Protein AF-A0A638WMM3-F1 (afdb_monomer_lite)

Secondary structure (DSSP, 8-state):
---EEEEEEEEESS-EEEEEEETTT--EEEE--S-EETTEEEEEE-S--SSEEEEEEEPTT---EEEEEEEEEE-

Foldseek 3Di:
DQWKKKKKWAKDWDDKWKWKAAPVPRDIDTDPDPDPDPRMDIDIGNGDRPDMDMDIDDDPPIPMDTDDMDMDIGD

Sequence (75 aa):
GRGWYSLKINAHGDQYEALIFSYITGKKIKMSENKYKNGSYIFEINEDMPSAEIQLFAQKDSNVCFESYSLQHIK

Organism: Salmonella newport (NCBI:txid108619)

Structure (mmCIF, N/CA/C/O backbone):
data_AF-A0A638WMM3-F1
#
_entry.id   AF-A0A638WMM3-F1
#
loop_
_atom_site.group_PDB
_atom_site.id
_atom_site.type_symbol
_atom_site.label_atom_id
_atom_site.label_alt_id
_atom_site.label_comp_id
_atom_site.label_asym_id
_atom_site.label_entity_id
_atom_site.label_seq_id
_atom_site.pdbx_PD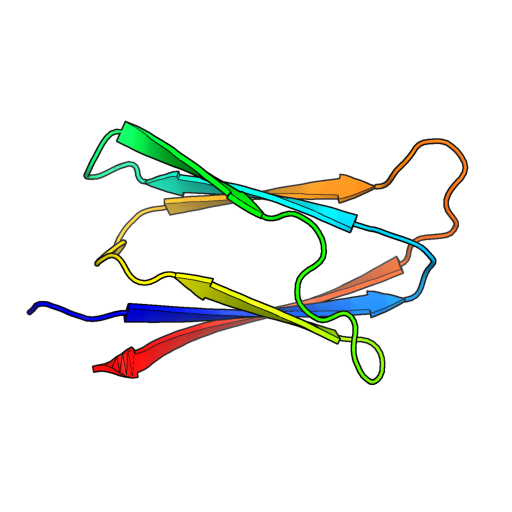B_ins_code
_atom_site.Cartn_x
_atom_site.Cartn_y
_atom_site.Cartn_z
_atom_site.occupancy
_atom_site.B_iso_or_equiv
_atom_site.auth_seq_id
_atom_site.auth_comp_id
_atom_site.auth_asym_id
_atom_site.auth_atom_id
_atom_site.pdbx_PDB_model_num
ATOM 1 N N . GLY A 1 1 ? 11.762 0.412 -17.155 1.00 48.78 1 GLY A N 1
ATOM 2 C CA . GLY A 1 1 ? 11.096 1.404 -18.025 1.00 48.78 1 GLY A CA 1
ATOM 3 C C . GLY A 1 1 ? 10.241 2.243 -17.114 1.00 48.78 1 GLY A C 1
ATOM 4 O O . GLY A 1 1 ? 9.760 1.670 -16.154 1.00 48.78 1 GLY A O 1
ATOM 5 N N . ARG A 1 2 ? 10.119 3.559 -17.333 1.00 60.28 2 ARG A N 1
ATOM 6 C CA . ARG A 1 2 ? 9.281 4.399 -16.461 1.00 60.28 2 ARG A CA 1
ATOM 7 C C . ARG A 1 2 ? 7.874 3.810 -16.439 1.00 60.28 2 ARG A C 1
ATOM 9 O O . ARG A 1 2 ? 7.251 3.846 -17.490 1.00 60.28 2 ARG A O 1
ATOM 16 N N . GLY A 1 3 ? 7.455 3.298 -15.288 1.00 69.94 3 GLY A N 1
ATOM 17 C CA . GLY A 1 3 ? 6.139 2.716 -15.101 1.00 69.94 3 GLY A CA 1
ATOM 18 C C . GLY A 1 3 ? 5.575 3.031 -13.732 1.00 69.94 3 GLY A C 1
ATOM 19 O O . GLY A 1 3 ? 6.308 3.409 -12.815 1.00 69.94 3 GLY A O 1
ATOM 20 N N . TRP A 1 4 ? 4.255 2.982 -13.629 1.00 83.56 4 TRP A N 1
ATOM 21 C CA . TRP A 1 4 ? 3.507 3.267 -12.410 1.00 83.56 4 TRP A CA 1
ATOM 22 C C . TRP A 1 4 ? 2.931 1.971 -11.851 1.00 83.56 4 TRP A C 1
ATOM 24 O O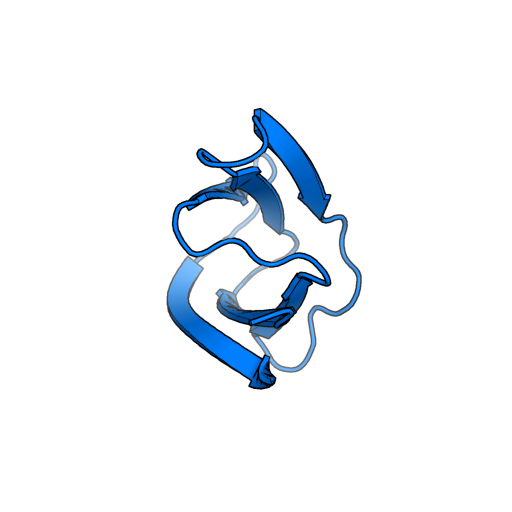 . TRP A 1 4 ? 2.894 0.941 -12.522 1.00 83.56 4 TRP A O 1
ATOM 34 N N . TYR A 1 5 ? 2.484 1.991 -10.602 1.00 83.94 5 TYR A N 1
ATOM 35 C CA . TYR A 1 5 ? 1.878 0.821 -9.975 1.00 83.94 5 TYR A CA 1
ATOM 36 C C . TYR A 1 5 ? 0.504 1.181 -9.422 1.00 83.94 5 TYR A C 1
ATOM 38 O O . TYR A 1 5 ? 0.338 2.214 -8.782 1.00 83.94 5 TYR A O 1
ATOM 46 N N . SER A 1 6 ? -0.483 0.317 -9.641 1.00 85.75 6 SER A N 1
ATOM 47 C CA . SER A 1 6 ? -1.770 0.392 -8.951 1.00 85.75 6 SER A CA 1
ATOM 48 C C . SER A 1 6 ? -1.804 -0.658 -7.856 1.00 85.75 6 SER A C 1
ATOM 50 O O . SER A 1 6 ? -1.758 -1.860 -8.128 1.00 85.75 6 SER A O 1
ATOM 52 N N . LEU A 1 7 ? -1.914 -0.198 -6.618 1.00 84.00 7 LEU A N 1
ATOM 53 C CA . LEU A 1 7 ? -2.126 -1.024 -5.443 1.00 84.00 7 LEU A CA 1
ATOM 54 C C . LEU A 1 7 ? -3.605 -0.956 -5.060 1.00 84.00 7 LEU A C 1
ATOM 56 O O . LEU A 1 7 ? -4.123 0.100 -4.710 1.00 84.00 7 LEU A O 1
ATOM 60 N N . LYS A 1 8 ? -4.285 -2.098 -5.099 1.00 86.69 8 LYS A N 1
ATOM 61 C CA . LYS A 1 8 ? -5.647 -2.248 -4.583 1.00 86.69 8 LYS A CA 1
ATOM 62 C C . LYS A 1 8 ? -5.608 -3.073 -3.306 1.00 86.69 8 LYS A C 1
ATOM 64 O O . LYS A 1 8 ? -4.984 -4.131 -3.279 1.00 86.69 8 LYS A O 1
ATOM 69 N N . ILE A 1 9 ? -6.292 -2.604 -2.272 1.00 83.25 9 ILE A N 1
ATOM 70 C CA . ILE A 1 9 ? -6.390 -3.260 -0.969 1.00 83.25 9 ILE A CA 1
ATOM 71 C C . ILE A 1 9 ? -7.870 -3.430 -0.657 1.00 83.25 9 ILE A C 1
ATOM 73 O O . ILE A 1 9 ? -8.602 -2.446 -0.584 1.00 83.25 9 ILE A O 1
ATOM 77 N N . ASN A 1 10 ? -8.315 -4.673 -0.519 1.00 82.44 10 ASN A N 1
ATOM 78 C CA . ASN A 1 10 ? -9.674 -4.999 -0.108 1.00 82.44 10 ASN A CA 1
ATOM 79 C C . ASN A 1 10 ? -9.685 -5.163 1.405 1.00 82.44 10 ASN A C 1
ATOM 81 O O . ASN A 1 10 ? -8.933 -5.975 1.958 1.00 82.44 10 ASN A O 1
ATOM 85 N N . ALA A 1 11 ? -10.506 -4.356 2.058 1.00 78.31 11 ALA A N 1
ATOM 86 C CA . ALA A 1 11 ? -10.677 -4.406 3.492 1.00 78.31 11 ALA A CA 1
ATOM 87 C C . ALA A 1 11 ? -12.028 -3.800 3.874 1.00 78.31 11 ALA A C 1
ATOM 89 O O . ALA A 1 11 ? -12.524 -2.890 3.208 1.00 78.31 11 ALA A O 1
ATOM 90 N N . HIS A 1 12 ? -12.594 -4.280 4.973 1.00 75.44 12 HIS A N 1
ATOM 91 C CA . HIS A 1 12 ? -13.813 -3.739 5.565 1.00 75.44 12 HIS A CA 1
ATOM 92 C C . HIS A 1 12 ? -13.480 -2.914 6.811 1.00 75.44 12 HIS A C 1
ATOM 94 O O . HIS A 1 12 ? -12.527 -3.239 7.519 1.00 75.44 12 HIS A O 1
ATOM 100 N N . GLY A 1 13 ? -14.264 -1.866 7.079 1.00 68.38 13 GLY A N 1
ATOM 101 C CA . GLY A 1 13 ? -14.100 -1.003 8.252 1.00 68.38 13 GLY A CA 1
ATOM 102 C C . GLY A 1 13 ? -13.878 0.469 7.917 1.00 68.38 13 GLY A C 1
ATOM 103 O O . GLY A 1 13 ? -13.860 0.852 6.746 1.00 68.38 13 GLY A O 1
ATOM 104 N N . ASP A 1 14 ? -13.730 1.269 8.974 1.00 66.56 14 ASP A N 1
ATOM 105 C CA . ASP A 1 14 ? -13.856 2.725 8.910 1.00 66.56 14 ASP A CA 1
ATOM 106 C C . ASP A 1 14 ? -12.706 3.395 8.147 1.00 66.56 14 ASP A C 1
ATOM 108 O O . ASP A 1 14 ? -12.985 4.103 7.184 1.00 66.56 14 ASP A O 1
ATOM 112 N N . GLN A 1 15 ? -11.433 3.182 8.524 1.00 71.00 15 GLN A N 1
ATOM 113 C CA . GLN A 1 15 ? -10.294 3.891 7.911 1.00 71.00 15 GLN A CA 1
ATOM 114 C C . GLN A 1 15 ? -8.958 3.130 8.051 1.00 71.00 15 GLN A C 1
ATOM 116 O O . GLN A 1 15 ? -8.569 2.732 9.152 1.00 71.00 15 GLN A O 1
ATOM 121 N N . TYR A 1 16 ? -8.216 2.994 6.945 1.00 74.25 16 TYR A N 1
ATOM 122 C CA . TYR A 1 16 ? -6.810 2.565 6.928 1.00 74.25 16 TYR A CA 1
ATOM 123 C C . TYR A 1 16 ? -5.889 3.703 6.482 1.00 74.25 16 TYR A C 1
ATOM 125 O O . TYR A 1 16 ? -6.182 4.415 5.520 1.00 74.25 16 TYR A O 1
ATOM 133 N N . GLU A 1 17 ? -4.720 3.808 7.110 1.00 79.50 17 GLU A N 1
ATOM 134 C CA . GLU A 1 17 ? -3.584 4.550 6.562 1.00 79.50 17 GLU A CA 1
ATOM 135 C C . GLU A 1 17 ? -2.611 3.579 5.888 1.00 79.50 17 GLU A C 1
ATOM 137 O O . GLU A 1 17 ? -2.319 2.510 6.424 1.00 79.50 17 GLU A O 1
ATOM 142 N N . ALA A 1 18 ? -2.073 3.956 4.727 1.00 81.06 18 ALA A N 1
ATOM 143 C CA . ALA A 1 18 ? -1.028 3.187 4.059 1.00 81.06 18 ALA A CA 1
ATOM 144 C C . ALA A 1 18 ? 0.273 3.994 3.973 1.00 81.06 18 ALA A C 1
ATOM 146 O O . ALA A 1 18 ? 0.267 5.187 3.652 1.00 81.06 18 ALA A O 1
ATOM 147 N N . LEU A 1 19 ? 1.399 3.332 4.231 1.00 87.06 19 LEU A N 1
ATOM 148 C CA . LEU A 1 19 ? 2.739 3.859 3.995 1.00 87.06 19 LEU A CA 1
ATOM 149 C C . LEU A 1 19 ? 3.462 2.949 3.009 1.00 87.06 19 LEU A C 1
ATOM 151 O O . LEU A 1 19 ? 3.536 1.741 3.213 1.00 87.06 19 LEU A O 1
ATOM 155 N N . ILE A 1 20 ? 4.015 3.544 1.958 1.00 85.94 20 ILE A N 1
ATOM 156 C CA . ILE A 1 20 ? 4.787 2.828 0.945 1.00 85.94 20 ILE A CA 1
ATOM 157 C C . ILE A 1 20 ? 6.227 3.316 1.01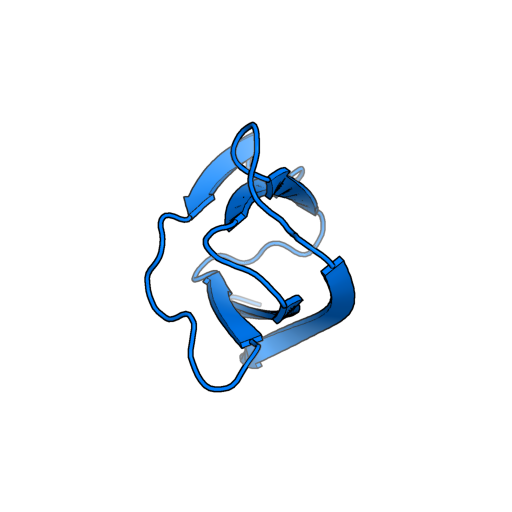2 1.00 85.94 20 ILE A C 1
ATOM 159 O O . ILE A 1 20 ? 6.481 4.519 0.933 1.00 85.94 20 ILE A O 1
ATOM 163 N N . PHE A 1 21 ? 7.169 2.391 1.165 1.00 87.81 21 PHE A N 1
ATOM 164 C CA . PHE A 1 21 ? 8.599 2.670 1.181 1.00 87.81 21 PHE A CA 1
ATOM 165 C C . PHE A 1 21 ? 9.284 2.000 -0.006 1.00 87.81 21 PHE A C 1
ATOM 167 O O . PHE A 1 21 ? 9.214 0.785 -0.153 1.00 87.81 21 PHE A O 1
ATOM 174 N N . SER A 1 22 ? 9.970 2.779 -0.843 1.00 85.56 22 SER A N 1
ATOM 175 C CA . SER A 1 22 ? 10.764 2.246 -1.955 1.00 85.56 22 SER A CA 1
ATOM 176 C C . SER A 1 22 ? 12.176 1.912 -1.490 1.00 85.56 22 SER A C 1
ATOM 178 O O . SER A 1 22 ? 12.912 2.800 -1.058 1.00 85.56 22 SER A O 1
ATOM 180 N N . TYR A 1 23 ? 12.601 0.659 -1.661 1.00 86.00 23 TYR A N 1
ATOM 181 C CA . TYR A 1 23 ? 13.987 0.264 -1.393 1.00 86.00 23 TYR A CA 1
ATOM 182 C C . TYR A 1 23 ? 14.962 0.777 -2.462 1.00 86.00 23 TYR A C 1
ATOM 184 O O . TYR A 1 23 ? 16.162 0.843 -2.215 1.00 86.00 23 TYR A O 1
ATOM 192 N N . ILE A 1 24 ? 14.458 1.157 -3.642 1.00 84.38 24 ILE A N 1
ATOM 193 C CA . ILE A 1 24 ? 15.280 1.674 -4.744 1.00 84.38 24 ILE A CA 1
ATOM 194 C C . ILE A 1 24 ? 15.610 3.153 -4.539 1.00 84.38 24 ILE A C 1
ATOM 196 O O . ILE A 1 24 ? 16.751 3.565 -4.728 1.00 84.38 24 ILE A O 1
ATOM 200 N N . THR A 1 25 ? 14.613 3.962 -4.170 1.00 83.56 25 THR A N 1
ATOM 201 C CA . THR A 1 25 ? 14.771 5.423 -4.054 1.00 83.56 25 THR A CA 1
ATOM 202 C C . THR A 1 25 ? 14.893 5.907 -2.610 1.00 83.56 25 THR A C 1
ATOM 204 O O . THR A 1 25 ? 15.211 7.073 -2.392 1.00 83.56 25 THR A O 1
ATOM 207 N N . GLY A 1 26 ? 14.605 5.055 -1.619 1.00 86.19 26 GLY A N 1
ATOM 208 C CA . GLY A 1 26 ? 14.533 5.432 -0.204 1.00 86.19 26 GLY A CA 1
ATOM 209 C C . GLY A 1 26 ? 13.359 6.360 0.133 1.00 86.19 26 GLY A C 1
ATOM 210 O O . GLY A 1 26 ? 13.279 6.881 1.247 1.00 86.19 26 GLY A O 1
ATOM 211 N N . LYS A 1 27 ? 12.450 6.607 -0.817 1.00 84.56 27 LYS A N 1
ATOM 212 C CA . LYS A 1 27 ? 11.308 7.503 -0.621 1.00 84.56 27 LYS A CA 1
ATOM 213 C C . LYS A 1 27 ? 10.189 6.824 0.158 1.00 84.56 27 LYS A C 1
ATOM 215 O O . LYS A 1 27 ? 9.922 5.635 -0.013 1.00 84.56 27 LYS A O 1
ATOM 220 N N . LYS A 1 28 ? 9.502 7.628 0.972 1.00 86.94 28 LYS A N 1
ATOM 221 C CA . LYS A 1 28 ? 8.283 7.261 1.697 1.00 86.94 28 LYS A CA 1
ATOM 222 C C . LYS A 1 28 ? 7.100 8.018 1.116 1.00 86.94 28 LYS A C 1
ATOM 224 O O . LYS A 1 28 ? 7.145 9.242 1.025 1.00 86.94 28 LYS A O 1
ATOM 229 N N . ILE A 1 29 ? 6.040 7.298 0.777 1.00 81.56 29 ILE A N 1
ATOM 230 C CA . ILE A 1 29 ? 4.774 7.869 0.327 1.00 81.56 29 ILE A CA 1
ATOM 231 C C . ILE A 1 29 ? 3.718 7.514 1.367 1.00 81.56 29 ILE A C 1
ATOM 233 O O . ILE A 1 29 ? 3.343 6.350 1.506 1.00 81.56 29 ILE A O 1
ATOM 237 N N . LYS A 1 30 ? 3.260 8.521 2.119 1.00 81.81 30 LYS A N 1
ATOM 238 C CA . LYS A 1 30 ? 2.096 8.381 2.996 1.00 81.81 30 LYS A CA 1
ATOM 239 C C . LYS A 1 30 ? 0.845 8.571 2.150 1.00 81.81 30 LYS A C 1
ATOM 241 O O . LYS A 1 30 ? 0.714 9.585 1.469 1.00 81.81 30 LYS A O 1
ATOM 246 N N . MET A 1 31 ? -0.060 7.603 2.190 1.00 73.69 31 MET A N 1
ATOM 247 C CA . MET A 1 31 ? -1.305 7.653 1.441 1.00 73.69 31 MET A CA 1
ATOM 248 C C . MET A 1 31 ? -2.468 7.851 2.403 1.00 73.69 31 MET A C 1
ATOM 250 O O . MET A 1 31 ? -2.856 6.946 3.139 1.00 73.69 31 MET A O 1
ATOM 254 N N . SER A 1 32 ? -2.995 9.071 2.402 1.00 64.06 32 SER A N 1
ATOM 255 C CA . SER A 1 32 ? -4.205 9.454 3.121 1.00 64.06 32 SER A CA 1
ATOM 256 C C . SER A 1 32 ? -5.410 9.377 2.177 1.00 64.06 32 SER A C 1
ATOM 258 O O . SER A 1 32 ? -5.470 10.099 1.184 1.00 64.06 32 SER A O 1
ATOM 260 N N . GLU A 1 33 ? -6.324 8.455 2.483 1.00 58.81 33 GLU A N 1
ATOM 261 C CA . GLU A 1 33 ? -7.767 8.441 2.172 1.00 58.81 33 GLU A CA 1
ATOM 262 C C . GLU A 1 33 ? -8.285 8.798 0.773 1.00 58.81 33 GLU A C 1
ATOM 264 O O . GLU A 1 33 ? -9.450 9.165 0.643 1.00 58.81 33 GLU A O 1
ATOM 269 N N . ASN A 1 34 ? -7.515 8.676 -0.309 1.00 52.28 34 ASN A N 1
ATOM 270 C CA . ASN A 1 34 ? -8.054 9.251 -1.540 1.00 52.28 34 ASN A CA 1
ATOM 271 C C . ASN A 1 34 ? -9.303 8.552 -2.099 1.00 52.28 34 ASN A C 1
ATOM 273 O O . ASN A 1 34 ? -10.127 9.278 -2.644 1.00 52.28 34 ASN A O 1
ATOM 277 N N . LYS A 1 35 ? -9.529 7.231 -1.951 1.00 56.59 35 LYS A N 1
ATOM 278 C CA . LYS A 1 35 ? -10.793 6.581 -2.390 1.00 56.59 35 LYS A CA 1
ATOM 279 C C . LYS A 1 35 ? -11.057 5.237 -1.686 1.00 56.59 35 LYS A C 1
ATOM 281 O O . 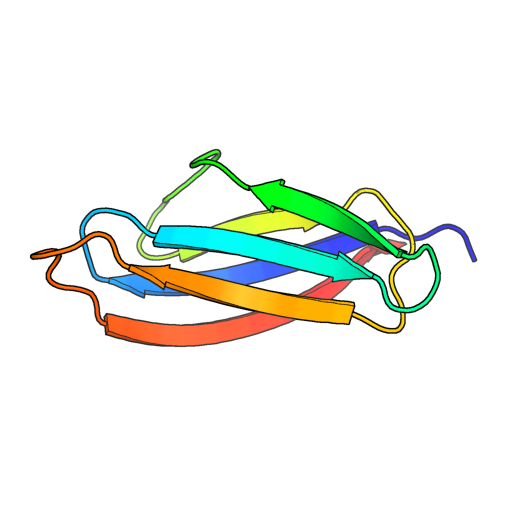LYS A 1 35 ? -10.805 4.194 -2.287 1.00 56.59 35 LYS A O 1
ATOM 286 N N . TYR A 1 36 ? -11.605 5.224 -0.465 1.00 62.81 36 TYR A N 1
ATOM 287 C CA . TYR A 1 36 ? -12.362 4.038 -0.031 1.00 62.81 36 TYR A CA 1
ATOM 288 C C . TYR A 1 36 ? -13.649 3.988 -0.856 1.00 62.81 36 TYR A C 1
ATOM 290 O O . TYR A 1 36 ? -14.507 4.865 -0.747 1.00 62.81 36 TYR A O 1
ATOM 298 N N . LYS A 1 37 ? -13.765 3.015 -1.759 1.00 64.50 37 LYS A N 1
ATOM 299 C CA . LYS A 1 37 ? -14.938 2.858 -2.621 1.00 64.50 37 LYS A CA 1
ATOM 300 C C . LYS A 1 37 ? -15.273 1.380 -2.741 1.00 64.50 37 LYS A C 1
ATOM 302 O O . LYS A 1 37 ? -14.438 0.589 -3.164 1.00 64.50 37 LYS A O 1
ATOM 307 N N . ASN A 1 38 ? -16.511 1.023 -2.405 1.00 68.62 38 ASN A N 1
ATOM 308 C CA . ASN A 1 38 ? -17.045 -0.337 -2.533 1.00 68.62 38 ASN A CA 1
ATOM 309 C C . ASN A 1 38 ? -16.213 -1.420 -1.804 1.00 68.62 38 ASN A C 1
ATOM 311 O O . ASN A 1 38 ? -16.013 -2.496 -2.358 1.00 68.62 38 ASN A O 1
ATOM 315 N N . GLY A 1 39 ? -15.711 -1.149 -0.592 1.00 73.06 39 GLY A N 1
ATOM 316 C CA . GLY A 1 39 ? -14.931 -2.133 0.184 1.00 73.06 39 GLY A CA 1
ATOM 317 C C . GLY A 1 39 ? -13.464 -2.269 -0.239 1.00 73.06 39 GLY A C 1
ATOM 318 O O . GLY A 1 39 ? -12.764 -3.179 0.201 1.00 73.06 39 GLY A O 1
ATOM 319 N N . SER A 1 40 ? -12.980 -1.374 -1.103 1.00 76.50 40 SER A N 1
ATOM 320 C CA . SER A 1 40 ? -11.588 -1.360 -1.541 1.00 76.50 40 SER A CA 1
ATOM 321 C C . SER A 1 40 ? -10.976 0.031 -1.434 1.00 76.50 40 SER A C 1
ATOM 323 O O . SER A 1 40 ? -11.605 1.035 -1.773 1.00 76.50 40 SER A O 1
ATOM 325 N N . TYR A 1 41 ? -9.704 0.066 -1.057 1.00 77.38 41 TYR A N 1
ATOM 326 C CA . TYR A 1 41 ? -8.809 1.201 -1.221 1.00 77.38 41 TYR A CA 1
ATOM 327 C C . TYR A 1 41 ? -8.010 1.011 -2.513 1.00 77.38 41 TYR A C 1
ATOM 329 O O . TYR A 1 41 ? -7.443 -0.059 -2.744 1.00 77.38 41 TYR A O 1
ATOM 337 N N . ILE A 1 42 ? -7.976 2.032 -3.370 1.00 79.88 42 ILE A N 1
ATOM 338 C CA . ILE A 1 42 ? -7.178 2.029 -4.603 1.00 79.88 42 ILE A CA 1
ATOM 339 C C . ILE A 1 42 ? -6.145 3.147 -4.516 1.00 79.88 42 ILE A C 1
ATOM 341 O O . ILE A 1 42 ? -6.492 4.308 -4.292 1.00 79.88 42 ILE A O 1
ATOM 345 N N . PHE A 1 43 ? -4.887 2.780 -4.720 1.00 77.25 43 PHE A N 1
ATOM 346 C CA . PHE A 1 43 ? -3.721 3.637 -4.608 1.00 77.25 43 PHE A CA 1
ATOM 347 C C . PHE A 1 43 ? -2.931 3.617 -5.916 1.00 77.25 43 PHE A C 1
ATOM 349 O O . PHE A 1 43 ? -2.515 2.558 -6.384 1.00 77.25 43 PHE A O 1
ATOM 356 N N . GLU A 1 44 ? -2.696 4.794 -6.487 1.00 80.56 44 GLU A N 1
ATOM 357 C CA . GLU A 1 44 ? -1.855 4.970 -7.671 1.00 80.56 44 GLU A CA 1
ATOM 358 C C . GLU A 1 44 ? -0.474 5.468 -7.233 1.00 80.56 44 GLU A C 1
ATOM 360 O O . GLU A 1 44 ? -0.326 6.542 -6.647 1.00 80.56 44 GLU A O 1
ATOM 365 N N . ILE A 1 45 ? 0.545 4.654 -7.485 1.00 80.19 45 ILE A N 1
ATOM 366 C CA . ILE A 1 45 ? 1.944 4.919 -7.175 1.00 80.19 45 ILE A CA 1
ATOM 367 C C . ILE A 1 45 ? 2.599 5.384 -8.473 1.00 80.19 45 ILE A C 1
ATOM 369 O O . ILE A 1 45 ? 3.027 4.579 -9.300 1.00 80.19 45 ILE A O 1
ATOM 373 N N . ASN A 1 46 ? 2.673 6.701 -8.654 1.00 77.62 46 ASN A N 1
ATOM 374 C CA . ASN A 1 46 ? 3.225 7.332 -9.859 1.00 77.62 46 ASN A CA 1
ATOM 375 C C . ASN A 1 46 ? 4.765 7.389 -9.846 1.00 77.62 46 ASN A C 1
ATOM 377 O O . ASN A 1 46 ? 5.369 8.384 -10.244 1.00 77.62 46 ASN A O 1
ATOM 381 N N . GLU A 1 47 ? 5.408 6.330 -9.356 1.00 75.12 47 GLU A N 1
ATOM 382 C CA . GLU A 1 47 ? 6.858 6.148 -9.365 1.00 75.12 47 GLU A CA 1
ATOM 383 C C . GLU A 1 47 ? 7.191 4.681 -9.667 1.00 75.12 47 GLU A C 1
ATOM 385 O O . GLU A 1 47 ? 6.480 3.773 -9.236 1.00 75.12 47 GLU A O 1
ATOM 390 N N . ASP A 1 48 ? 8.297 4.454 -10.379 1.00 76.50 48 ASP A N 1
ATOM 391 C CA . ASP A 1 48 ? 8.777 3.103 -10.671 1.00 76.50 48 ASP A CA 1
ATOM 392 C C . ASP A 1 48 ? 9.379 2.488 -9.395 1.00 76.50 48 ASP A C 1
ATOM 394 O O . ASP A 1 48 ? 10.462 2.879 -8.948 1.00 76.50 48 ASP A O 1
ATOM 398 N N . MET A 1 49 ? 8.641 1.567 -8.770 1.00 77.75 49 MET A N 1
ATOM 399 C CA . MET A 1 49 ? 8.981 0.930 -7.495 1.00 77.75 49 MET A CA 1
ATOM 400 C C . MET A 1 49 ? 9.020 -0.603 -7.619 1.00 77.75 49 MET A C 1
ATOM 402 O O . MET A 1 49 ? 8.179 -1.291 -7.041 1.00 77.75 49 MET A O 1
ATOM 406 N N . PRO A 1 50 ? 10.010 -1.176 -8.329 1.00 77.56 50 PRO A N 1
ATOM 407 C CA . PRO A 1 50 ? 10.112 -2.628 -8.501 1.00 77.56 50 PRO A CA 1
ATOM 408 C C . PRO A 1 50 ? 10.444 -3.371 -7.195 1.00 77.56 50 PRO A C 1
ATOM 410 O O . PRO A 1 50 ? 10.309 -4.589 -7.128 1.00 77.56 50 PRO A O 1
ATOM 413 N N . SER A 1 51 ? 10.888 -2.650 -6.159 1.00 84.94 51 SER A N 1
ATOM 414 C CA . SER A 1 51 ? 11.127 -3.173 -4.814 1.00 84.94 51 SER A CA 1
ATOM 415 C C . SER A 1 51 ? 10.624 -2.171 -3.777 1.00 84.94 51 SER A C 1
ATOM 417 O O . SER A 1 51 ? 11.143 -1.052 -3.683 1.00 84.94 51 SER A O 1
ATOM 419 N N . ALA A 1 52 ? 9.602 -2.564 -3.017 1.00 86.12 52 ALA A N 1
ATOM 420 C CA . ALA A 1 52 ? 8.952 -1.714 -2.030 1.00 86.12 52 ALA A CA 1
ATOM 421 C C . ALA A 1 52 ? 8.371 -2.515 -0.857 1.00 86.12 52 ALA A C 1
ATOM 423 O O . ALA A 1 52 ? 8.041 -3.693 -0.990 1.00 86.12 52 ALA A O 1
ATOM 424 N N . GLU A 1 53 ? 8.205 -1.834 0.272 1.00 88.44 53 GLU A N 1
ATOM 425 C CA . GLU A 1 53 ? 7.452 -2.289 1.437 1.00 88.44 53 GLU A CA 1
ATOM 426 C C . GLU A 1 53 ? 6.154 -1.490 1.540 1.00 88.44 53 GLU A C 1
ATOM 428 O O . GLU A 1 53 ? 6.157 -0.265 1.396 1.00 88.44 53 GLU A O 1
ATOM 433 N N . ILE A 1 54 ? 5.045 -2.179 1.797 1.00 84.56 54 ILE A N 1
ATOM 434 C CA . ILE A 1 54 ? 3.737 -1.563 2.018 1.00 84.56 54 ILE A CA 1
ATOM 435 C C . ILE A 1 54 ? 3.307 -1.904 3.439 1.00 84.56 54 ILE A C 1
ATOM 437 O O . ILE A 1 54 ? 3.190 -3.075 3.794 1.00 84.56 54 ILE A O 1
ATOM 441 N N . GLN A 1 55 ? 3.045 -0.874 4.234 1.00 87.25 55 GLN A N 1
ATOM 442 C CA . GLN A 1 55 ? 2.559 -0.993 5.601 1.00 87.25 55 GLN A CA 1
ATOM 443 C C . GLN A 1 55 ? 1.141 -0.434 5.684 1.00 87.25 55 GLN A C 1
ATOM 445 O O . GLN A 1 55 ? 0.880 0.676 5.216 1.00 87.25 55 GLN A O 1
ATOM 450 N N . LEU A 1 56 ? 0.234 -1.204 6.284 1.00 82.50 56 LEU A N 1
ATOM 451 C CA . LEU A 1 56 ? -1.150 -0.807 6.529 1.00 82.50 56 LEU A CA 1
ATOM 452 C C . LEU A 1 56 ? -1.375 -0.615 8.022 1.00 82.50 56 LEU A C 1
ATOM 454 O O . LEU A 1 56 ? -1.085 -1.506 8.818 1.00 82.50 56 LEU A O 1
ATOM 458 N N . PHE A 1 57 ? -1.924 0.536 8.384 1.00 82.44 57 PHE A N 1
ATOM 459 C CA . PHE A 1 57 ? -2.218 0.909 9.756 1.00 82.44 57 PHE A CA 1
ATOM 460 C C . PHE A 1 57 ? -3.720 1.087 9.916 1.00 82.44 57 PHE A C 1
ATOM 462 O O . PHE A 1 57 ? -4.349 1.863 9.198 1.00 82.44 57 PHE A O 1
ATOM 469 N N . ALA A 1 58 ? -4.282 0.365 10.875 1.00 78.88 58 ALA A N 1
ATOM 470 C CA . ALA A 1 58 ? -5.638 0.587 11.340 1.00 78.88 58 ALA A CA 1
ATOM 471 C C . ALA A 1 58 ? -5.637 1.701 12.387 1.00 78.88 58 ALA A C 1
ATOM 473 O O . ALA A 1 58 ? -4.728 1.762 13.223 1.00 78.88 58 ALA A O 1
ATOM 474 N N . GLN A 1 59 ? -6.654 2.560 12.381 1.00 75.12 59 GLN A N 1
ATOM 475 C CA . GLN A 1 59 ? -6.827 3.494 13.488 1.00 75.12 59 GLN A CA 1
ATOM 476 C C . GLN A 1 59 ? -7.202 2.736 14.764 1.00 75.12 59 GLN A C 1
ATOM 478 O O . GLN A 1 59 ? -7.848 1.685 14.731 1.00 75.12 59 GLN A O 1
ATOM 483 N N . LYS A 1 60 ? -6.778 3.261 15.913 1.00 74.75 60 LYS A N 1
ATOM 484 C CA . LYS A 1 60 ? -7.129 2.677 17.206 1.00 74.75 60 LYS A CA 1
ATOM 485 C C . LYS A 1 60 ? -8.656 2.608 17.339 1.00 74.75 60 LYS A C 1
ATOM 487 O O . LYS A 1 60 ? -9.342 3.548 16.957 1.00 74.75 60 LYS A O 1
ATOM 492 N N . ASP A 1 61 ? -9.153 1.491 17.865 1.00 76.44 61 ASP A N 1
ATOM 493 C CA . ASP A 1 61 ? -10.581 1.227 18.089 1.00 76.44 61 ASP A CA 1
ATOM 494 C C . ASP A 1 61 ? -11.432 1.124 16.801 1.00 76.44 61 ASP A C 1
ATOM 496 O O . ASP A 1 61 ? -12.655 1.026 16.878 1.00 76.44 61 ASP A O 1
ATOM 500 N N . SER A 1 62 ? -10.800 1.072 15.620 1.00 73.38 62 SER A N 1
ATOM 501 C CA . SER A 1 62 ? -11.493 0.792 14.357 1.00 73.38 62 SER A CA 1
ATOM 502 C C . SER A 1 62 ? -11.742 -0.710 14.180 1.00 73.38 62 SER A C 1
ATOM 504 O O . SER A 1 62 ? -10.860 -1.542 14.413 1.00 73.38 62 SER A O 1
ATOM 506 N N . ASN A 1 63 ? -12.956 -1.076 13.758 1.00 74.44 63 ASN A N 1
ATOM 507 C CA . ASN A 1 63 ? -13.277 -2.456 13.402 1.00 74.44 63 ASN A CA 1
ATOM 508 C C . ASN A 1 63 ? -12.841 -2.714 11.961 1.00 74.44 63 ASN A C 1
ATOM 510 O O . ASN A 1 63 ? -13.580 -2.426 11.019 1.00 74.44 63 ASN A O 1
ATOM 514 N N . VAL A 1 64 ? -11.617 -3.208 11.804 1.00 75.19 64 VAL A N 1
ATOM 515 C CA . VAL A 1 64 ? -11.008 -3.420 10.496 1.00 75.19 64 VAL A CA 1
ATOM 516 C C . VAL A 1 64 ? -10.782 -4.898 10.196 1.00 75.19 64 VAL A C 1
ATOM 518 O O . VAL A 1 64 ? -10.359 -5.673 11.053 1.00 75.19 64 VAL A O 1
ATOM 521 N N . CYS A 1 65 ? -11.025 -5.292 8.950 1.00 79.50 65 CYS A N 1
ATOM 522 C CA . CYS A 1 65 ? -10.774 -6.645 8.475 1.00 79.50 65 CYS A CA 1
ATOM 523 C C . CYS A 1 65 ? -10.055 -6.583 7.128 1.00 79.50 65 CYS A C 1
ATOM 525 O O . CYS A 1 65 ? -10.648 -6.196 6.121 1.00 79.50 65 CYS A O 1
ATOM 527 N N . PHE A 1 66 ? -8.766 -6.935 7.123 1.00 83.06 66 PHE A N 1
ATOM 528 C CA . PHE A 1 66 ? -7.998 -7.082 5.892 1.00 83.06 66 PHE A CA 1
ATOM 529 C C . PHE A 1 66 ? -8.410 -8.376 5.189 1.00 83.06 66 PHE A C 1
ATOM 531 O O . PHE A 1 66 ? -8.429 -9.434 5.818 1.00 83.06 66 PHE A O 1
ATOM 538 N N . GLU A 1 67 ? -8.662 -8.303 3.883 1.00 86.06 67 GLU A N 1
ATOM 539 C CA . GLU A 1 67 ? -9.032 -9.479 3.094 1.00 86.06 67 GLU A CA 1
ATOM 540 C C . GLU A 1 67 ? -7.955 -9.860 2.082 1.00 86.06 67 GLU A C 1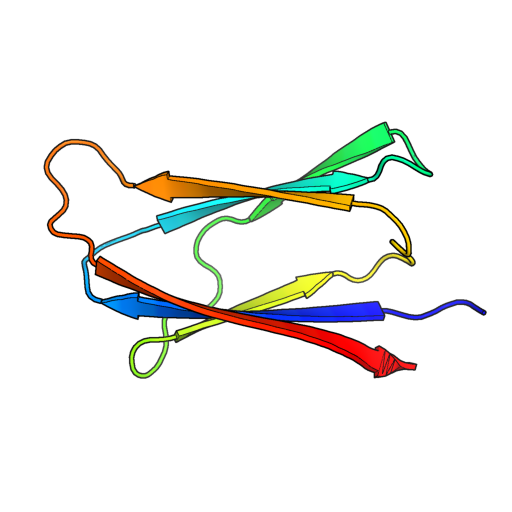
ATOM 542 O O . GLU A 1 67 ? -7.518 -11.007 2.015 1.00 86.06 67 GLU A O 1
ATOM 547 N N . SER A 1 68 ? -7.547 -8.907 1.242 1.00 88.12 68 SER A N 1
ATOM 548 C CA . SER A 1 68 ? -6.600 -9.165 0.158 1.00 88.12 68 SER A CA 1
ATOM 549 C C . SER A 1 68 ? -5.956 -7.887 -0.365 1.00 88.12 68 SER A C 1
ATOM 551 O O . SER A 1 68 ? -6.450 -6.777 -0.165 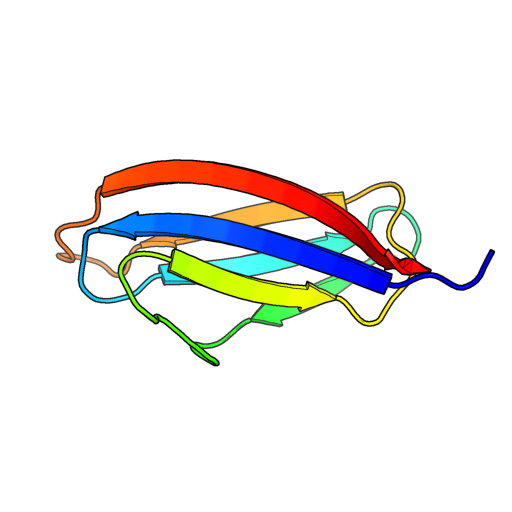1.00 88.12 68 SER A O 1
ATOM 553 N N . TYR A 1 69 ? -4.852 -8.050 -1.092 1.00 87.19 69 TYR A N 1
ATOM 554 C CA . TYR A 1 69 ? -4.236 -6.983 -1.869 1.00 87.19 69 TYR A CA 1
ATOM 555 C C . TYR A 1 69 ? -3.901 -7.471 -3.280 1.00 87.19 69 TYR A C 1
ATOM 557 O O . TYR A 1 69 ? -3.699 -8.662 -3.516 1.00 87.19 69 TYR A O 1
ATOM 565 N N . SER A 1 70 ? -3.809 -6.536 -4.220 1.00 88.75 70 SER A N 1
ATOM 566 C CA . SER A 1 70 ? -3.246 -6.772 -5.546 1.00 88.75 70 SER A CA 1
ATOM 567 C C . SER A 1 70 ? -2.385 -5.587 -5.956 1.00 88.75 70 SER A C 1
ATOM 569 O O . SER A 1 70 ? -2.833 -4.443 -5.872 1.00 88.75 70 SER A O 1
ATOM 571 N N . LEU A 1 71 ? -1.175 -5.867 -6.431 1.00 86.69 71 LEU A N 1
ATOM 572 C CA . LEU A 1 71 ? -0.265 -4.877 -6.992 1.00 86.69 71 LEU A CA 1
ATOM 573 C C . LEU A 1 71 ? -0.107 -5.150 -8.486 1.00 86.69 71 LEU A C 1
ATOM 575 O O . LEU A 1 71 ? 0.268 -6.253 -8.880 1.00 86.69 71 LEU A O 1
ATOM 579 N N . GLN A 1 72 ? -0.391 -4.148 -9.310 1.00 88.38 72 GLN A N 1
ATOM 580 C CA . GLN A 1 72 ? -0.277 -4.247 -10.759 1.00 88.38 72 GLN A CA 1
ATOM 581 C C . GLN A 1 72 ? 0.684 -3.185 -11.279 1.00 88.38 72 GLN A C 1
ATOM 583 O O . GLN A 1 72 ? 0.505 -2.002 -11.004 1.00 88.38 72 GLN A O 1
ATOM 588 N N . HIS A 1 73 ? 1.672 -3.608 -12.067 1.00 84.56 73 HIS A N 1
ATOM 589 C CA . HIS A 1 73 ? 2.499 -2.693 -12.845 1.00 84.56 73 HIS A CA 1
ATOM 590 C C . HIS A 1 73 ? 1.692 -2.163 -14.039 1.00 84.56 73 HIS A C 1
ATOM 592 O O . HIS A 1 73 ? 1.163 -2.938 -14.842 1.00 84.56 73 HIS A O 1
ATOM 598 N N . ILE A 1 74 ? 1.582 -0.844 -14.141 1.00 79.94 74 ILE A N 1
ATOM 599 C CA . ILE A 1 74 ? 0.860 -0.108 -15.174 1.00 79.94 74 ILE A CA 1
ATOM 600 C C . ILE A 1 74 ? 1.877 0.784 -15.886 1.00 79.94 74 ILE A C 1
ATOM 602 O O . ILE A 1 74 ? 2.276 1.803 -15.343 1.00 79.94 74 ILE A O 1
ATOM 606 N N . LYS A 1 75 ? 2.263 0.343 -17.090 1.00 69.75 75 LYS A N 1
ATOM 607 C CA . LYS A 1 75 ? 3.049 1.036 -18.129 1.00 69.75 75 LYS A CA 1
ATOM 608 C C . LYS A 1 75 ? 4.096 2.047 -17.682 1.00 69.75 75 LYS A C 1
ATOM 610 O O . LYS A 1 75 ? 3.722 3.184 -17.330 1.00 69.75 75 LYS A O 1
#

Radius of gyration: 12.57 Å; chains: 1; bounding box: 32×19×36 Å

pLDDT: mean 78.16, std 8.85, range [48.78, 88.75]